Protein AF-A0A3D0WEK2-F1 (afdb_monomer_lite)

Radius of gyration: 12.12 Å; chai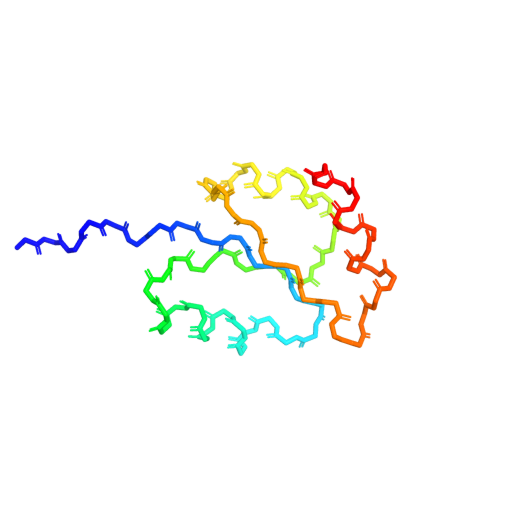ns: 1; bounding box: 34×23×25 Å

pLDDT: mean 93.04, std 11.07, range [42.84, 98.25]

Sequence (71 aa):
MAPRGQPPLFVLSFRQRDELASLVARGGWLAVAARRGEAVERRFRASGASIALIDARGAFEDGLIATRALG

Foldseek 3Di:
DPPPQQAAEEEEDQPCFVVVQVVVVVVRHNYPTDNALVPLCVSCVVRNHPHYHQDCVVPVVRSVVSVVVND

Organism: NCBI:txid1895847

Structure (mmCIF, N/CA/C/O backbone):
data_AF-A0A3D0WEK2-F1
#
_entry.id   AF-A0A3D0WEK2-F1
#
loop_
_atom_site.group_PDB
_atom_site.id
_atom_site.type_symbol
_atom_site.label_atom_id
_atom_site.label_alt_id
_atom_site.label_comp_id
_atom_site.label_asym_id
_atom_site.label_entity_id
_atom_site.label_seq_id
_atom_site.pdbx_PDB_ins_code
_atom_site.Cartn_x
_atom_site.Cartn_y
_atom_site.Cartn_z
_atom_site.occupancy
_atom_site.B_iso_or_equiv
_atom_site.auth_seq_id
_atom_site.auth_comp_id
_atom_site.auth_asym_id
_atom_site.auth_atom_id
_atom_site.pdbx_PDB_model_num
ATOM 1 N N . MET A 1 1 ? -23.763 13.893 11.539 1.00 42.84 1 MET A N 1
ATOM 2 C CA . MET A 1 1 ? -22.611 13.162 12.107 1.00 42.84 1 MET A CA 1
ATOM 3 C C . MET A 1 1 ? -21.666 12.873 10.952 1.00 42.84 1 MET A C 1
ATOM 5 O O . MET A 1 1 ? -22.074 12.154 10.052 1.00 42.84 1 MET A O 1
ATOM 9 N N . ALA A 1 2 ? -20.494 13.512 10.885 1.00 42.84 2 ALA A N 1
ATOM 10 C CA . ALA A 1 2 ? -19.507 13.156 9.862 1.00 42.84 2 ALA A CA 1
ATOM 11 C C . ALA A 1 2 ? -19.164 11.664 10.032 1.00 42.84 2 ALA A C 1
ATOM 13 O O . ALA A 1 2 ? -19.066 11.223 11.186 1.00 42.84 2 ALA A O 1
ATOM 14 N N . PRO A 1 3 ? -19.040 10.865 8.955 1.00 52.31 3 PRO A N 1
ATOM 15 C CA . PRO A 1 3 ? -18.570 9.496 9.108 1.00 52.31 3 PRO A CA 1
ATOM 16 C C . PRO A 1 3 ? -17.242 9.556 9.866 1.00 52.31 3 PRO A C 1
ATOM 18 O O . PRO A 1 3 ? -16.395 10.393 9.546 1.00 52.31 3 PRO A O 1
ATOM 21 N N . ARG A 1 4 ? -17.079 8.726 10.909 1.00 61.31 4 ARG A N 1
ATOM 22 C CA . ARG A 1 4 ? -15.763 8.509 11.532 1.00 61.31 4 ARG A CA 1
ATOM 23 C C . ARG A 1 4 ? -14.776 8.325 10.379 1.00 61.31 4 ARG A C 1
ATOM 25 O O . ARG A 1 4 ? -15.056 7.505 9.507 1.00 61.31 4 ARG A O 1
ATOM 32 N N . GLY A 1 5 ? -13.741 9.167 10.313 1.00 81.06 5 GLY A N 1
ATOM 33 C CA . GLY A 1 5 ? -12.864 9.252 9.143 1.00 81.06 5 GLY A CA 1
ATOM 34 C C . GLY A 1 5 ? -12.455 7.855 8.687 1.00 81.06 5 GLY A C 1
ATOM 35 O O . GLY A 1 5 ? -12.060 7.039 9.519 1.00 81.06 5 GLY A O 1
ATOM 36 N N . GLN A 1 6 ? -12.643 7.561 7.398 1.00 90.38 6 GLN A N 1
ATOM 37 C CA . GLN A 1 6 ? -12.346 6.243 6.839 1.00 90.38 6 GLN A CA 1
ATOM 38 C C . GLN A 1 6 ? -10.910 5.850 7.218 1.00 90.38 6 GLN A C 1
ATOM 40 O O . GLN A 1 6 ? -10.007 6.675 7.035 1.00 90.38 6 GLN A O 1
ATOM 45 N N . PRO A 1 7 ? -10.678 4.644 7.766 1.00 95.38 7 PRO A N 1
ATOM 46 C CA . PRO A 1 7 ? -9.344 4.250 8.187 1.00 95.38 7 PRO A CA 1
ATOM 47 C C . PRO A 1 7 ? -8.395 4.262 6.978 1.00 95.38 7 PRO A C 1
ATOM 49 O O . PRO A 1 7 ? -8.788 3.831 5.888 1.00 95.38 7 PRO A O 1
ATOM 52 N N . PRO A 1 8 ? -7.161 4.772 7.128 1.00 97.25 8 PRO A N 1
ATOM 53 C CA . PRO A 1 8 ? -6.195 4.766 6.043 1.00 97.25 8 PRO A CA 1
ATOM 54 C C . PRO A 1 8 ? -5.759 3.340 5.692 1.00 97.25 8 PRO A C 1
ATOM 56 O O . PRO A 1 8 ? -5.415 2.547 6.570 1.00 97.25 8 PRO A O 1
ATOM 59 N N . LEU A 1 9 ? -5.739 3.040 4.392 1.00 97.94 9 LEU A N 1
ATOM 60 C CA . LEU A 1 9 ? -5.113 1.851 3.818 1.00 97.94 9 LEU A CA 1
ATOM 61 C C . LEU A 1 9 ? -3.972 2.307 2.913 1.00 97.94 9 LEU A C 1
ATOM 63 O O . LEU A 1 9 ? -4.195 3.026 1.933 1.00 97.94 9 LEU A O 1
ATOM 67 N N . PHE A 1 10 ? -2.748 1.889 3.225 1.00 98.25 10 PHE A N 1
ATOM 68 C CA . PHE A 1 10 ? -1.611 2.153 2.355 1.00 98.25 10 PHE A CA 1
ATOM 69 C C . PHE A 1 10 ? -1.651 1.187 1.174 1.00 98.25 10 PHE A C 1
ATOM 71 O O . PHE A 1 10 ? -1.717 -0.021 1.370 1.00 98.25 10 PHE A O 1
ATOM 78 N N . V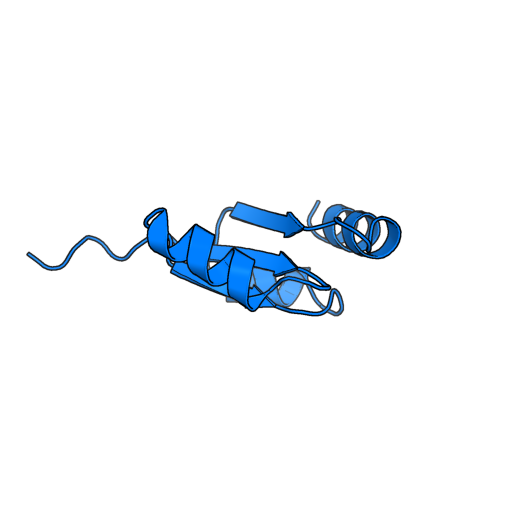AL A 1 11 ? -1.613 1.703 -0.051 1.00 98.19 11 VAL A N 1
ATOM 79 C CA . VAL A 1 11 ? -1.709 0.892 -1.271 1.00 98.19 11 VAL A CA 1
ATOM 80 C C . VAL A 1 11 ? -0.455 1.102 -2.104 1.00 98.19 11 VAL A C 1
ATOM 82 O O . VAL A 1 11 ? -0.211 2.204 -2.594 1.00 98.19 11 VAL A O 1
ATOM 85 N N . LEU A 1 12 ? 0.324 0.047 -2.318 1.00 98.19 12 LEU A N 1
ATOM 86 C CA . LEU A 1 12 ? 1.425 0.048 -3.276 1.00 98.19 12 LEU A CA 1
ATOM 87 C C . LEU A 1 12 ? 1.044 -0.829 -4.465 1.00 98.19 12 LEU A C 1
ATOM 89 O O . LEU A 1 12 ? 0.923 -2.040 -4.325 1.00 98.19 12 LEU A O 1
ATOM 93 N N . SER A 1 13 ? 0.882 -0.223 -5.640 1.00 97.44 13 SER A N 1
ATOM 94 C CA . SER A 1 13 ? 0.705 -0.958 -6.896 1.00 97.44 13 SER A CA 1
ATOM 95 C C . SER A 1 13 ? 1.601 -0.367 -7.969 1.00 97.44 13 SER A C 1
ATOM 97 O O . SER A 1 13 ? 1.550 0.831 -8.252 1.00 97.44 13 SER A O 1
ATOM 99 N N . PHE A 1 14 ? 2.413 -1.219 -8.585 1.00 95.56 14 PHE A N 1
ATOM 100 C CA . PHE A 1 14 ? 3.394 -0.816 -9.594 1.00 95.56 14 PHE A CA 1
ATOM 101 C C . PHE A 1 14 ? 2.755 -0.513 -10.952 1.00 95.56 14 PHE A C 1
ATOM 103 O O . PHE A 1 14 ? 3.322 0.224 -11.755 1.00 95.56 14 PHE A O 1
ATOM 110 N N . ARG A 1 15 ? 1.565 -1.071 -11.213 1.00 95.25 15 ARG A N 1
ATOM 111 C CA . ARG A 1 15 ? 0.902 -0.997 -12.525 1.00 95.25 15 ARG A CA 1
ATOM 112 C C . ARG A 1 15 ? -0.525 -0.454 -12.467 1.00 95.25 15 ARG A C 1
ATOM 114 O O . ARG A 1 15 ? -0.916 0.284 -13.360 1.00 95.25 15 ARG A O 1
ATOM 121 N N . GLN A 1 16 ? -1.295 -0.782 -11.430 1.00 94.56 16 GLN A N 1
ATOM 122 C CA . GLN A 1 16 ? -2.754 -0.572 -11.383 1.00 94.56 16 GLN A CA 1
ATOM 123 C C . GLN A 1 16 ? -3.175 0.365 -10.239 1.00 94.56 16 GLN A C 1
ATOM 125 O O . GLN A 1 16 ? -4.245 0.226 -9.650 1.00 94.56 16 GLN A O 1
ATOM 130 N N . ARG A 1 17 ? -2.323 1.339 -9.899 1.00 96.38 17 ARG A N 1
ATOM 131 C CA . ARG A 1 17 ? -2.482 2.175 -8.701 1.00 96.38 17 ARG A CA 1
ATOM 132 C C . ARG A 1 17 ? -3.810 2.923 -8.617 1.00 96.38 17 ARG A C 1
ATOM 134 O O . ARG A 1 17 ? -4.410 2.929 -7.550 1.00 96.38 17 ARG A O 1
ATOM 141 N N . ASP A 1 18 ? -4.258 3.561 -9.695 1.00 96.44 18 ASP A N 1
ATOM 142 C CA . ASP A 1 18 ? -5.466 4.400 -9.641 1.00 96.44 18 ASP A CA 1
ATOM 143 C C . ASP A 1 18 ? -6.748 3.557 -9.603 1.00 96.44 18 ASP A C 1
ATOM 145 O O . ASP A 1 18 ? -7.679 3.872 -8.860 1.00 96.44 18 ASP A O 1
ATOM 149 N N . GLU A 1 19 ? -6.772 2.442 -10.334 1.00 96.12 19 GLU A N 1
ATOM 150 C CA . GLU A 1 19 ? -7.875 1.479 -10.290 1.00 96.12 19 GLU A CA 1
ATOM 151 C C . GLU A 1 19 ? -8.000 0.858 -8.894 1.00 96.12 19 GLU A C 1
ATOM 153 O O . GLU A 1 19 ? -9.084 0.855 -8.304 1.00 96.12 19 GLU A O 1
ATOM 158 N N . LEU A 1 20 ? -6.879 0.404 -8.325 1.00 96.75 20 LEU A N 1
ATOM 159 C CA . LEU A 1 20 ? -6.858 -0.217 -7.007 1.00 96.75 20 LEU A CA 1
ATOM 160 C C . LEU A 1 20 ? -7.197 0.782 -5.894 1.00 96.75 20 LEU A C 1
ATOM 162 O O . LEU A 1 20 ? -7.980 0.458 -5.006 1.00 96.75 20 LEU A O 1
ATOM 166 N N . ALA A 1 21 ? -6.684 2.015 -5.964 1.00 96.88 21 ALA A N 1
ATOM 167 C CA . ALA A 1 21 ? -7.062 3.080 -5.035 1.00 96.88 21 ALA A CA 1
ATOM 168 C C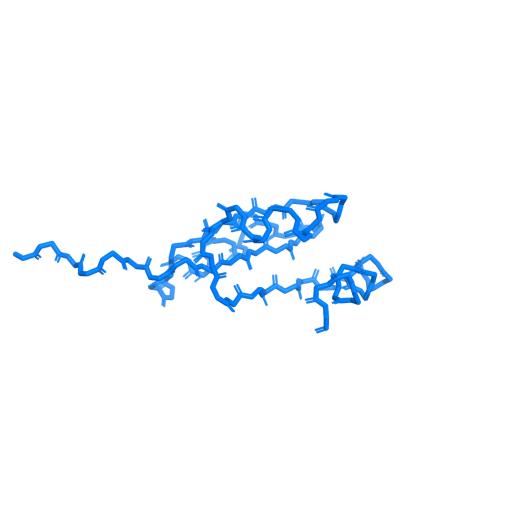 . ALA A 1 21 ? -8.570 3.374 -5.095 1.00 96.88 21 ALA A C 1
ATOM 170 O O . ALA A 1 21 ? -9.208 3.550 -4.058 1.00 96.88 21 ALA A O 1
ATOM 171 N N . SER A 1 22 ? -9.153 3.362 -6.297 1.00 97.25 22 SER A N 1
ATOM 172 C CA . SER A 1 22 ? -10.592 3.560 -6.487 1.00 97.25 22 SER A CA 1
ATOM 173 C C . SER A 1 22 ? -11.416 2.411 -5.898 1.00 97.25 22 SER A C 1
ATOM 175 O O . SER A 1 22 ? -12.451 2.655 -5.281 1.00 97.25 22 SER A O 1
ATOM 177 N N . LEU A 1 23 ? -10.970 1.161 -6.061 1.00 97.50 23 LEU A N 1
ATOM 178 C CA . LEU A 1 23 ? -11.599 -0.018 -5.451 1.00 97.50 23 LEU A CA 1
ATOM 179 C C . LEU A 1 23 ? -11.563 0.050 -3.919 1.00 97.50 23 LEU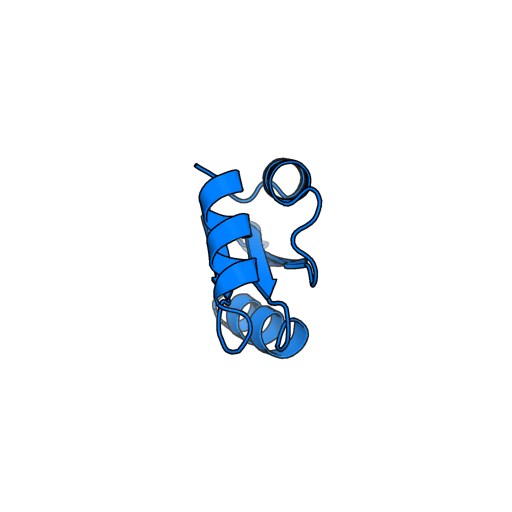 A C 1
ATOM 181 O O . LEU A 1 23 ? -12.588 -0.147 -3.272 1.00 97.50 23 LEU A O 1
ATOM 185 N N . VAL A 1 24 ? -10.403 0.385 -3.355 1.00 96.69 24 VAL A N 1
ATOM 186 C CA . VAL A 1 24 ? -10.194 0.551 -1.910 1.00 96.69 24 VAL A CA 1
ATOM 187 C C . VAL A 1 24 ? -11.090 1.651 -1.338 1.00 96.69 24 VAL A C 1
ATOM 189 O O . VAL A 1 24 ? -11.760 1.429 -0.331 1.00 96.69 24 VAL A O 1
ATOM 192 N N . ALA A 1 25 ? -11.173 2.801 -2.014 1.00 95.81 25 ALA A N 1
ATOM 193 C CA . ALA A 1 25 ? -12.039 3.905 -1.606 1.00 95.81 25 ALA A CA 1
ATOM 194 C C . ALA A 1 25 ? -13.527 3.521 -1.628 1.00 95.81 25 ALA A C 1
ATOM 196 O O . ALA A 1 25 ? -14.258 3.813 -0.685 1.00 95.81 25 ALA A O 1
ATOM 197 N N . ARG A 1 26 ? -13.981 2.795 -2.661 1.00 96.00 26 ARG A N 1
ATOM 198 C CA . ARG A 1 26 ? -15.351 2.247 -2.697 1.00 96.00 26 ARG A CA 1
ATOM 199 C C . ARG A 1 26 ? -15.615 1.231 -1.583 1.00 96.00 26 ARG A C 1
ATOM 201 O O . ARG A 1 26 ? -16.762 1.064 -1.185 1.00 96.00 26 ARG A O 1
ATOM 208 N N . GLY A 1 27 ? -14.569 0.580 -1.079 1.00 94.62 27 GLY A N 1
ATOM 209 C CA . GLY A 1 27 ? -14.620 -0.324 0.068 1.00 94.62 27 GLY A CA 1
ATOM 210 C C . GLY A 1 27 ? -14.654 0.364 1.437 1.00 94.62 27 GLY A C 1
ATOM 211 O O . GLY A 1 27 ? -14.628 -0.338 2.443 1.00 94.62 27 GLY A O 1
ATOM 212 N N . GLY A 1 28 ? -14.697 1.701 1.505 1.00 95.44 28 GLY A N 1
ATOM 213 C CA . GLY A 1 28 ? -14.804 2.449 2.765 1.00 95.44 28 GLY A CA 1
ATOM 214 C C . GLY A 1 28 ? -13.471 2.771 3.449 1.00 95.44 28 GLY A C 1
ATOM 215 O O . GLY A 1 28 ? -13.457 3.072 4.644 1.00 95.44 28 GLY A O 1
ATOM 216 N N . TRP A 1 29 ? -12.357 2.706 2.715 1.00 96.75 29 TRP A N 1
ATOM 217 C CA . TRP A 1 29 ? -11.020 3.047 3.207 1.00 96.75 29 TRP A CA 1
ATOM 218 C C . TRP A 1 29 ? -10.531 4.381 2.644 1.00 96.75 29 TRP A C 1
ATOM 220 O O . TRP A 1 29 ? -10.797 4.732 1.494 1.00 96.75 29 TRP A O 1
ATOM 230 N N . LEU A 1 30 ? -9.704 5.090 3.411 1.00 96.44 30 LEU A N 1
ATOM 231 C CA . LEU A 1 30 ? -8.934 6.214 2.889 1.00 96.44 30 LEU A CA 1
ATOM 232 C C . LEU A 1 30 ? -7.679 5.676 2.182 1.00 96.44 30 LEU A C 1
ATOM 234 O O . LEU A 1 30 ? -6.690 5.324 2.822 1.00 96.4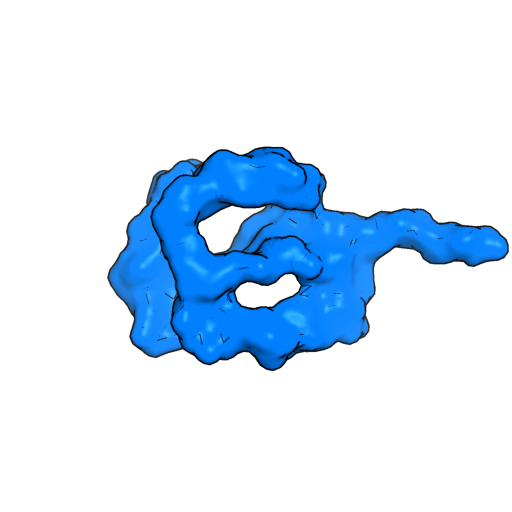4 30 LEU A O 1
ATOM 238 N N . ALA A 1 31 ? -7.714 5.589 0.853 1.00 96.69 31 ALA A N 1
ATOM 239 C CA . ALA A 1 31 ? -6.590 5.072 0.074 1.00 96.69 31 ALA A CA 1
ATOM 240 C C . ALA A 1 31 ? -5.392 6.045 0.073 1.00 96.69 31 ALA A C 1
ATOM 242 O O . ALA A 1 31 ? -5.482 7.150 -0.463 1.00 96.69 31 ALA A O 1
ATOM 243 N N . VAL A 1 32 ? -4.239 5.606 0.590 1.00 96.94 32 VAL A N 1
ATOM 244 C CA . VAL A 1 32 ? -2.952 6.315 0.470 1.00 96.94 32 VAL A CA 1
ATOM 245 C C . VAL A 1 32 ? -2.076 5.564 -0.530 1.00 96.94 32 VAL A C 1
ATOM 247 O O . VAL A 1 32 ? -1.423 4.581 -0.187 1.00 96.94 32 VAL A O 1
ATOM 250 N N . ALA A 1 33 ? -2.102 5.995 -1.793 1.00 96.69 33 ALA A N 1
ATOM 251 C CA . ALA A 1 33 ? -1.615 5.191 -2.912 1.00 96.69 33 ALA A CA 1
ATOM 252 C C . ALA A 1 33 ? -0.231 5.613 -3.454 1.00 96.69 33 ALA A C 1
ATOM 254 O O . ALA A 1 33 ? 0.002 6.772 -3.807 1.00 96.69 33 ALA A O 1
ATOM 255 N N . ALA A 1 34 ? 0.674 4.647 -3.622 1.00 96.06 34 ALA A N 1
ATOM 256 C CA . ALA A 1 34 ? 2.020 4.807 -4.169 1.00 96.06 34 ALA A CA 1
ATOM 257 C C . ALA A 1 34 ? 2.245 3.906 -5.398 1.00 96.06 34 ALA A C 1
ATOM 259 O O . ALA A 1 34 ? 1.635 2.847 -5.527 1.00 96.06 34 ALA A O 1
ATOM 260 N N . ARG A 1 35 ? 3.123 4.341 -6.318 1.00 94.81 35 ARG A N 1
ATOM 261 C CA . ARG A 1 35 ? 3.464 3.606 -7.559 1.00 94.81 35 ARG A CA 1
ATOM 262 C C . ARG A 1 35 ? 4.840 2.939 -7.546 1.00 94.81 35 ARG A C 1
ATOM 264 O O . ARG A 1 35 ? 5.167 2.218 -8.478 1.00 94.81 35 ARG A O 1
ATOM 271 N N . ARG A 1 36 ? 5.673 3.234 -6.547 1.00 92.00 36 ARG A N 1
ATOM 272 C CA . ARG A 1 36 ? 7.054 2.749 -6.488 1.00 92.00 36 ARG A CA 1
ATOM 273 C C . ARG A 1 36 ? 7.429 2.311 -5.081 1.00 92.00 36 ARG A C 1
ATOM 275 O O . ARG A 1 36 ? 6.958 2.903 -4.107 1.00 92.00 36 ARG A O 1
ATOM 282 N N . GLY A 1 37 ? 8.282 1.295 -5.001 1.00 88.25 37 GLY A N 1
ATOM 283 C CA . GLY A 1 37 ? 8.696 0.673 -3.747 1.00 88.25 37 GLY A CA 1
ATOM 284 C C . GLY A 1 37 ? 9.764 1.445 -2.970 1.00 88.25 37 GLY A C 1
ATOM 285 O O . GLY A 1 37 ? 9.955 1.166 -1.789 1.00 88.25 37 GLY A O 1
ATOM 286 N N . GLU A 1 38 ? 10.455 2.431 -3.559 1.00 91.88 38 GLU A N 1
ATOM 287 C CA . GLU A 1 38 ? 11.553 3.093 -2.843 1.00 91.88 38 GLU A CA 1
ATOM 288 C C . GLU A 1 38 ? 11.015 3.817 -1.609 1.00 91.88 38 GLU A C 1
ATOM 290 O O . GLU A 1 38 ? 10.049 4.570 -1.700 1.00 91.88 38 GLU A O 1
ATOM 295 N N . ALA A 1 39 ? 11.642 3.622 -0.450 1.00 93.12 39 ALA A N 1
ATOM 296 C CA . ALA A 1 39 ? 11.186 4.184 0.821 1.00 93.12 39 ALA A CA 1
ATOM 297 C C . ALA A 1 39 ? 9.748 3.793 1.234 1.00 93.12 39 ALA A C 1
ATOM 299 O O . ALA A 1 39 ? 9.068 4.581 1.903 1.00 93.12 39 ALA A O 1
ATOM 300 N N . VAL A 1 40 ? 9.290 2.589 0.861 1.00 96.31 40 VAL A N 1
ATOM 301 C CA . VAL A 1 40 ? 7.968 2.056 1.232 1.00 96.31 40 VAL A CA 1
ATOM 302 C C . VAL A 1 40 ? 7.712 2.120 2.740 1.00 96.31 40 VAL A C 1
ATOM 304 O O . VAL A 1 40 ? 6.676 2.639 3.134 1.00 96.31 40 VAL A O 1
ATOM 307 N N . GLU A 1 41 ? 8.677 1.750 3.587 1.00 96.50 41 GLU A N 1
ATOM 308 C CA . GLU A 1 41 ? 8.554 1.841 5.052 1.00 96.50 41 GLU A CA 1
ATOM 309 C C . GLU A 1 41 ? 8.257 3.254 5.551 1.00 96.50 41 GLU A C 1
ATOM 311 O O . GLU A 1 41 ? 7.407 3.466 6.417 1.00 96.50 41 GLU A O 1
ATOM 316 N N . ARG A 1 42 ? 8.988 4.246 5.027 1.00 96.31 42 ARG A N 1
ATOM 317 C CA . ARG A 1 42 ? 8.820 5.643 5.435 1.00 96.31 42 ARG A CA 1
ATOM 318 C C . ARG A 1 42 ? 7.443 6.143 5.020 1.00 96.31 42 ARG A C 1
ATOM 320 O O . ARG A 1 42 ? 6.782 6.813 5.806 1.00 96.31 42 ARG A O 1
ATOM 327 N N . ARG A 1 43 ? 7.011 5.822 3.797 1.00 96.19 43 ARG A N 1
ATOM 328 C CA . ARG A 1 43 ? 5.691 6.224 3.291 1.00 96.19 43 ARG A CA 1
ATOM 329 C C . ARG A 1 43 ? 4.559 5.502 4.016 1.00 96.19 43 ARG A C 1
ATOM 331 O O . ARG A 1 43 ? 3.563 6.146 4.318 1.00 96.19 43 ARG A O 1
ATOM 338 N N . PHE A 1 44 ? 4.728 4.222 4.342 1.00 97.31 44 PHE A N 1
ATOM 339 C CA . PHE A 1 44 ? 3.770 3.457 5.134 1.00 97.31 44 PHE A CA 1
ATOM 340 C C . PHE A 1 44 ? 3.592 4.085 6.518 1.00 97.31 44 PHE A C 1
ATOM 342 O O . PHE A 1 44 ? 2.480 4.467 6.870 1.00 97.31 44 PHE A O 1
ATOM 349 N N . ARG A 1 45 ? 4.685 4.346 7.245 1.00 95.75 45 ARG A N 1
ATOM 350 C CA . ARG A 1 45 ? 4.625 5.036 8.546 1.00 95.75 45 ARG A CA 1
ATOM 351 C C . ARG A 1 45 ? 3.994 6.426 8.455 1.00 95.75 45 ARG A C 1
ATOM 353 O O . ARG A 1 45 ? 3.146 6.768 9.271 1.00 95.75 45 ARG A O 1
ATOM 360 N N . ALA A 1 46 ? 4.365 7.213 7.445 1.00 96.19 46 ALA A N 1
ATOM 361 C CA . ALA A 1 46 ? 3.812 8.553 7.241 1.00 96.19 46 ALA A CA 1
ATOM 362 C C . ALA A 1 46 ? 2.332 8.550 6.813 1.00 96.19 46 ALA A C 1
ATOM 364 O O . ALA A 1 46 ? 1.653 9.556 6.986 1.00 96.19 46 ALA A O 1
ATOM 365 N N . SER A 1 47 ? 1.826 7.443 6.257 1.00 95.62 47 SER A N 1
ATOM 366 C CA . SER A 1 47 ? 0.429 7.330 5.820 1.00 95.62 47 SER A CA 1
ATOM 367 C C . SER A 1 47 ? -0.571 7.249 6.975 1.00 95.62 47 SER A C 1
ATOM 369 O O . SER A 1 47 ? -1.764 7.443 6.756 1.00 95.62 47 SER A O 1
ATOM 371 N N . GLY A 1 48 ? -0.106 6.914 8.184 1.00 95.50 48 GLY A N 1
ATOM 372 C CA . GLY A 1 48 ? -0.971 6.620 9.329 1.00 95.50 48 GLY A CA 1
ATOM 373 C C . GLY A 1 48 ? -1.779 5.323 9.193 1.00 95.50 48 GLY A C 1
ATOM 374 O O . GLY A 1 48 ? -2.581 5.025 10.073 1.00 95.50 48 GLY A O 1
ATOM 375 N N . ALA A 1 49 ? -1.591 4.552 8.115 1.00 96.75 49 ALA A N 1
ATOM 376 C CA . ALA A 1 49 ? -2.235 3.261 7.917 1.00 96.75 49 ALA A CA 1
ATOM 377 C C . ALA A 1 49 ? -1.649 2.195 8.846 1.00 96.75 49 ALA A C 1
ATOM 379 O O . ALA A 1 49 ? -0.437 2.104 9.024 1.00 96.75 49 ALA A O 1
ATOM 380 N N . SER A 1 50 ? -2.515 1.340 9.383 1.00 96.12 50 SER A N 1
ATOM 381 C CA . SER A 1 50 ? -2.101 0.116 10.084 1.00 96.12 50 SER A CA 1
ATOM 382 C C . SER A 1 50 ? -1.985 -1.084 9.144 1.00 96.12 50 SER A C 1
ATOM 384 O O . SER A 1 50 ? -1.413 -2.101 9.516 1.00 96.12 50 SER A O 1
ATOM 386 N N . ILE A 1 51 ? -2.539 -0.976 7.933 1.00 96.94 51 ILE A N 1
ATOM 387 C CA . ILE A 1 51 ? -2.586 -2.050 6.940 1.00 96.94 51 ILE A CA 1
ATOM 388 C C . ILE A 1 51 ? -1.948 -1.547 5.643 1.00 96.94 51 ILE A C 1
ATOM 390 O O . ILE A 1 51 ? -2.219 -0.427 5.197 1.00 96.94 51 ILE A O 1
ATOM 394 N N . ALA A 1 52 ? -1.114 -2.391 5.036 1.00 97.62 52 ALA A N 1
ATOM 395 C CA . ALA A 1 52 ? -0.547 -2.186 3.712 1.00 97.62 52 ALA A CA 1
ATOM 396 C C . ALA A 1 52 ? -1.095 -3.235 2.734 1.00 97.62 52 ALA A C 1
ATOM 398 O O . ALA A 1 52 ? -1.019 -4.434 2.987 1.00 97.62 52 ALA A O 1
ATOM 399 N N . LEU A 1 53 ? -1.621 -2.780 1.600 1.00 97.50 53 LEU A N 1
ATOM 400 C CA . LEU A 1 53 ? -1.983 -3.604 0.454 1.00 97.50 53 LEU A CA 1
ATOM 401 C C . LEU A 1 53 ? -0.876 -3.497 -0.600 1.00 97.50 53 LEU A C 1
ATOM 403 O O . LEU A 1 53 ? -0.685 -2.434 -1.197 1.00 97.50 53 LEU A O 1
ATOM 407 N N . ILE A 1 54 ? -0.163 -4.599 -0.833 1.00 97.56 54 ILE A N 1
ATOM 408 C CA . ILE A 1 54 ? 0.910 -4.687 -1.829 1.00 97.56 54 ILE A CA 1
ATOM 409 C C . ILE A 1 54 ? 0.404 -5.470 -3.042 1.00 97.56 54 ILE A C 1
ATOM 411 O O . ILE A 1 54 ? 0.135 -6.666 -2.966 1.00 97.56 54 ILE A O 1
ATOM 415 N N . ASP A 1 55 ? 0.267 -4.787 -4.174 1.00 97.06 55 ASP A N 1
ATOM 416 C CA . ASP A 1 55 ? -0.161 -5.379 -5.436 1.00 97.06 55 ASP A CA 1
ATOM 417 C C . ASP A 1 55 ? 1.046 -5.812 -6.273 1.00 97.06 55 ASP A C 1
ATOM 419 O O . ASP A 1 55 ? 1.677 -5.011 -6.966 1.00 97.06 55 ASP A O 1
ATOM 423 N N . ALA A 1 56 ? 1.340 -7.109 -6.209 1.00 96.19 56 ALA A N 1
ATOM 424 C CA . ALA A 1 56 ? 2.434 -7.759 -6.922 1.00 96.19 56 ALA A CA 1
ATOM 425 C C . ALA A 1 56 ? 2.055 -8.217 -8.350 1.00 96.19 56 ALA A C 1
ATOM 427 O O . ALA A 1 56 ? 2.861 -8.856 -9.034 1.00 96.19 56 ALA A O 1
ATOM 428 N N . ARG A 1 57 ? 0.835 -7.926 -8.836 1.00 94.44 57 ARG A N 1
ATOM 429 C CA . ARG A 1 57 ? 0.369 -8.396 -10.154 1.00 94.44 57 ARG A CA 1
ATOM 430 C C . ARG A 1 57 ? 1.208 -7.779 -11.274 1.00 94.44 57 ARG A C 1
ATOM 432 O O . ARG A 1 57 ? 1.206 -6.571 -11.500 1.0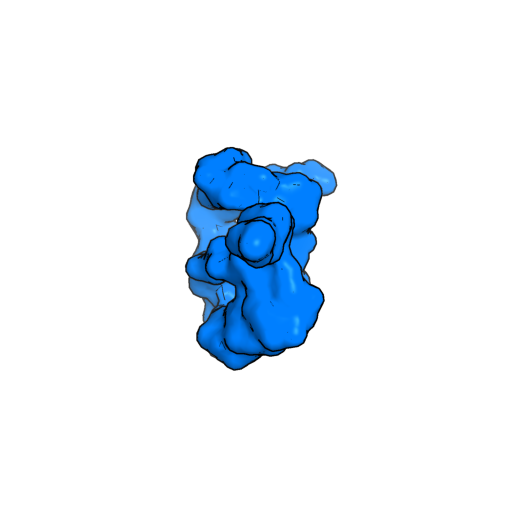0 94.44 57 ARG A O 1
ATOM 439 N N . GLY A 1 58 ? 1.936 -8.633 -11.993 1.00 94.75 58 GLY A N 1
ATOM 440 C CA . GLY A 1 58 ? 2.874 -8.217 -13.039 1.00 94.75 58 GLY A CA 1
ATOM 441 C C . GLY A 1 58 ? 4.160 -7.561 -12.516 1.00 94.75 58 GLY A C 1
ATOM 442 O O . GLY A 1 58 ? 4.966 -7.112 -13.320 1.00 94.75 58 GLY A O 1
ATOM 443 N N . ALA A 1 59 ? 4.376 -7.495 -11.204 1.00 95.44 59 ALA A N 1
ATOM 444 C CA . ALA A 1 59 ? 5.570 -6.921 -10.584 1.00 95.44 59 ALA A CA 1
ATOM 445 C C . ALA A 1 59 ? 5.931 -7.726 -9.326 1.00 95.44 59 ALA A C 1
ATOM 447 O O . ALA A 1 59 ? 5.982 -7.194 -8.219 1.00 95.44 59 ALA A O 1
ATOM 448 N N . PHE A 1 60 ? 6.088 -9.044 -9.496 1.00 96.00 60 PHE A N 1
ATOM 449 C CA . PHE A 1 60 ? 6.236 -9.971 -8.375 1.00 96.00 60 PHE A CA 1
ATOM 450 C C . PHE A 1 60 ? 7.475 -9.672 -7.528 1.00 96.00 60 PHE A C 1
ATOM 452 O O . PHE A 1 60 ? 7.347 -9.490 -6.322 1.00 96.00 60 PHE A O 1
ATOM 459 N N . GLU A 1 61 ? 8.645 -9.554 -8.162 1.00 97.19 61 GLU A N 1
ATOM 460 C CA . GLU A 1 61 ? 9.908 -9.266 -7.468 1.00 97.19 61 GLU A CA 1
ATOM 461 C C . GLU A 1 61 ? 9.853 -7.936 -6.709 1.00 97.19 61 GLU A C 1
ATOM 463 O O . GLU A 1 61 ? 10.181 -7.885 -5.524 1.00 97.19 61 GLU A O 1
ATOM 468 N N . ASP A 1 62 ? 9.349 -6.874 -7.344 1.00 96.50 62 ASP A N 1
ATOM 469 C CA . ASP A 1 62 ? 9.201 -5.568 -6.693 1.00 96.50 62 ASP A CA 1
ATOM 470 C C . ASP A 1 62 ? 8.225 -5.627 -5.507 1.00 96.50 62 ASP A C 1
ATOM 472 O O . ASP A 1 62 ? 8.473 -5.035 -4.453 1.00 96.50 62 ASP A O 1
ATOM 476 N N . GLY A 1 63 ? 7.122 -6.368 -5.652 1.00 96.62 63 GLY A N 1
ATOM 477 C CA . GLY A 1 63 ? 6.151 -6.600 -4.583 1.00 96.62 63 GLY A CA 1
ATOM 478 C C . GLY A 1 63 ? 6.736 -7.392 -3.416 1.00 96.62 63 GLY A C 1
ATOM 479 O O . GLY A 1 63 ? 6.497 -7.050 -2.256 1.00 96.62 63 GLY A O 1
ATOM 480 N N . LEU A 1 64 ? 7.546 -8.412 -3.699 1.00 96.94 64 LEU A N 1
ATOM 481 C CA . LEU A 1 64 ? 8.233 -9.208 -2.688 1.00 96.94 64 LEU A CA 1
ATOM 482 C C . LEU A 1 64 ? 9.280 -8.378 -1.934 1.00 96.94 64 LEU A C 1
ATOM 484 O O . LEU A 1 64 ? 9.336 -8.438 -0.706 1.00 96.94 64 LEU A O 1
ATOM 488 N N . ILE A 1 65 ? 10.069 -7.567 -2.645 1.00 97.31 65 ILE A N 1
ATOM 489 C CA . ILE A 1 65 ? 11.023 -6.622 -2.045 1.00 97.31 65 ILE A CA 1
ATOM 490 C C . ILE A 1 65 ? 10.289 -5.631 -1.136 1.00 97.31 65 ILE A C 1
ATOM 492 O O . ILE A 1 65 ? 10.691 -5.435 0.010 1.00 97.31 65 ILE A O 1
ATOM 496 N N . ALA A 1 66 ? 9.188 -5.042 -1.613 1.00 97.19 66 ALA A N 1
ATOM 497 C CA . ALA A 1 66 ? 8.403 -4.100 -0.823 1.00 97.19 66 ALA A CA 1
ATOM 498 C C . ALA A 1 66 ? 7.777 -4.748 0.421 1.00 97.19 66 ALA A C 1
ATOM 500 O O . ALA A 1 66 ? 7.755 -4.124 1.477 1.00 97.19 66 ALA A O 1
ATOM 501 N N . THR A 1 67 ? 7.306 -5.993 0.310 1.00 96.69 67 THR A N 1
ATOM 502 C CA . THR A 1 67 ? 6.744 -6.749 1.441 1.00 96.69 67 THR A CA 1
ATOM 503 C C . THR A 1 67 ? 7.811 -7.009 2.500 1.00 96.69 67 THR A C 1
ATOM 505 O O . THR A 1 67 ? 7.596 -6.692 3.663 1.00 96.69 67 THR A O 1
ATOM 508 N N . ARG A 1 68 ? 8.998 -7.489 2.100 1.00 96.69 68 ARG A N 1
ATOM 509 C CA . ARG A 1 68 ? 10.126 -7.727 3.020 1.00 96.69 68 ARG A CA 1
ATOM 510 C C . ARG A 1 68 ? 10.589 -6.465 3.744 1.00 96.69 68 ARG A C 1
ATOM 512 O O . ARG A 1 68 ? 11.022 -6.552 4.884 1.00 96.69 68 ARG A O 1
ATOM 519 N N . ALA A 1 69 ? 10.513 -5.306 3.091 1.00 96.06 69 ALA A N 1
ATOM 520 C CA . ALA A 1 69 ? 10.853 -4.038 3.729 1.00 96.06 69 ALA A CA 1
ATOM 521 C C . ALA A 1 69 ? 9.860 -3.656 4.844 1.00 96.06 69 ALA A C 1
ATOM 523 O O . ALA A 1 69 ? 10.221 -2.943 5.767 1.00 96.06 69 ALA A O 1
ATOM 524 N N . LEU A 1 70 ? 8.606 -4.112 4.787 1.00 94.19 70 LEU A N 1
ATOM 525 C CA . LEU A 1 70 ? 7.587 -3.747 5.776 1.00 94.19 70 LEU A CA 1
ATOM 526 C C . LEU A 1 70 ? 7.566 -4.639 7.029 1.00 94.19 70 LEU A C 1
ATOM 528 O O . LEU A 1 70 ? 6.937 -4.235 8.009 1.00 94.19 70 LEU A O 1
ATOM 532 N N . GLY A 1 71 ? 8.287 -5.768 7.021 1.00 84.25 71 GLY A N 1
ATOM 533 C CA . GLY A 1 71 ? 8.349 -6.732 8.127 1.00 84.25 71 GLY A CA 1
ATOM 534 C C . GLY A 1 71 ? 7.556 -7.994 7.839 1.00 84.25 71 GLY A C 1
ATOM 535 O O . GLY A 1 71 ? 6.315 -7.942 7.970 1.00 84.25 71 GLY A O 1
#

Secondary structure (DSSP, 8-state):
----PPPEEEEEESS-HHHHHHHHHHTT-EEEEES--TTHHHHHHHTT-SEEEEE-TT-HHHHHHHHHHH-